Protein AF-A0A661N281-F1 (afdb_monomer_lite)

pLDDT: mean 92.42, std 6.95, range [51.5, 98.25]

Foldseek 3Di:
DDWFAFLVRDIDDPLNQQAFWKEKEKEFADPCSLVVLLVVCVVCVVVDDPRYAYAYEYQQC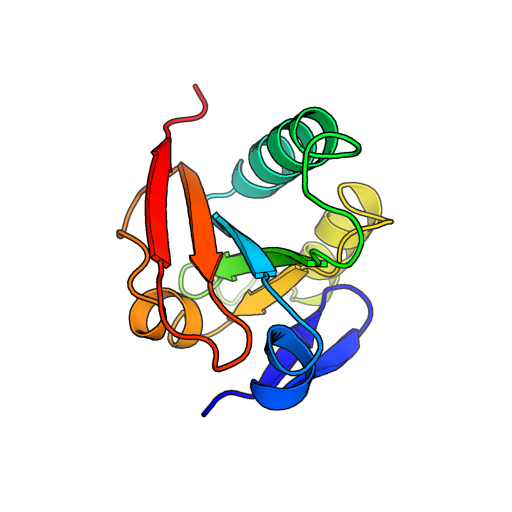PPPPPDDPNVVSVVSCVSCVPHTHTYNNNCPVVVVLPHDPPARIKIWMATSNRHTPDIDGDHDD

Radius of gyration: 13.28 Å; chains: 1; bounding box: 36×26×34 Å

Secondary structure (DSSP, 8-state):
--EEE-TTS-EEEHHHHHTTS-EEEEEE-STTHHHHHHHHHHHHTTTSPTT-EEEEEEE-TTS-TTS-HHHHHHHHHHH-TTS-EEEETTSHHHHHTTPPTT-SEEEEEE-TT--EEEEEEE---

Structure (mmCIF, N/CA/C/O backbone):
data_AF-A0A661N281-F1
#
_entry.id   AF-A0A661N281-F1
#
loop_
_atom_site.group_PDB
_atom_site.id
_atom_site.type_symbol
_atom_site.label_atom_id
_atom_site.label_alt_id
_atom_site.label_comp_id
_atom_site.label_asym_id
_atom_site.label_entity_id
_atom_site.label_seq_id
_atom_site.pdbx_PDB_ins_code
_atom_site.Cartn_x
_atom_site.Cartn_y
_atom_site.Cartn_z
_atom_site.occupancy
_atom_site.B_iso_or_equiv
_atom_site.auth_seq_id
_atom_site.auth_comp_id
_atom_site.auth_asym_id
_atom_site.auth_atom_id
_atom_site.pdbx_PDB_model_num
ATOM 1 N N . MET A 1 1 ? 6.827 -10.210 11.125 1.00 84.00 1 MET A N 1
ATOM 2 C CA . MET A 1 1 ? 7.194 -8.857 11.612 1.00 84.00 1 MET A CA 1
ATOM 3 C C . MET A 1 1 ? 7.915 -8.143 10.478 1.00 84.00 1 MET A C 1
ATOM 5 O O . MET A 1 1 ? 8.751 -8.785 9.858 1.00 84.00 1 MET A O 1
ATOM 9 N N . PHE A 1 2 ? 7.576 -6.888 10.163 1.00 94.25 2 PHE A N 1
ATOM 10 C CA . PHE A 1 2 ? 8.214 -6.141 9.069 1.00 94.25 2 PHE A CA 1
ATOM 11 C C . PHE A 1 2 ? 8.557 -4.706 9.475 1.00 94.25 2 PHE A C 1
ATOM 13 O O . PHE A 1 2 ? 7.933 -4.157 10.388 1.00 94.25 2 PHE A O 1
ATOM 20 N N . THR A 1 3 ? 9.509 -4.135 8.735 1.00 97.12 3 THR A N 1
ATOM 21 C CA . THR A 1 3 ? 9.906 -2.726 8.759 1.00 97.12 3 THR A CA 1
ATOM 22 C C . THR A 1 3 ? 10.101 -2.281 7.312 1.00 97.12 3 THR A C 1
ATOM 24 O O . THR A 1 3 ? 10.872 -2.921 6.594 1.00 97.12 3 THR A O 1
ATOM 27 N N . LEU A 1 4 ? 9.394 -1.239 6.881 1.00 97.94 4 LEU A N 1
ATOM 28 C CA . LEU A 1 4 ? 9.488 -0.667 5.536 1.00 97.94 4 LEU A CA 1
ATOM 29 C C . LEU A 1 4 ? 9.583 0.850 5.623 1.00 97.94 4 LEU A C 1
ATOM 31 O O . LEU A 1 4 ? 8.954 1.449 6.488 1.00 97.94 4 LEU A O 1
ATOM 35 N N . ASP A 1 5 ? 10.308 1.452 4.691 1.00 98.25 5 ASP A N 1
ATOM 36 C CA . ASP A 1 5 ? 10.299 2.901 4.527 1.00 98.25 5 ASP A CA 1
ATOM 37 C C . ASP A 1 5 ? 9.192 3.304 3.548 1.00 98.25 5 ASP A C 1
ATOM 39 O O . ASP A 1 5 ? 8.896 2.570 2.595 1.00 98.25 5 ASP A O 1
ATOM 43 N N . ASP A 1 6 ? 8.576 4.457 3.783 1.00 98.25 6 ASP A N 1
ATOM 44 C CA . ASP A 1 6 ? 7.661 5.080 2.834 1.00 98.25 6 ASP A CA 1
ATOM 45 C C . ASP A 1 6 ? 8.399 5.959 1.808 1.00 98.25 6 ASP A C 1
ATOM 47 O O . ASP A 1 6 ? 9.628 6.085 1.804 1.00 98.25 6 ASP A O 1
ATOM 51 N N . GLN A 1 7 ? 7.641 6.568 0.900 1.00 97.56 7 GLN A N 1
ATOM 52 C CA . GLN A 1 7 ? 8.180 7.431 -0.146 1.00 97.56 7 GLN A CA 1
ATOM 53 C C . GLN A 1 7 ? 8.765 8.759 0.367 1.00 97.56 7 GLN A C 1
ATOM 55 O O . GLN A 1 7 ? 9.491 9.425 -0.371 1.00 97.56 7 GLN A O 1
ATOM 60 N N . PHE A 1 8 ? 8.469 9.138 1.611 1.00 97.81 8 PHE A N 1
ATOM 61 C CA . PHE A 1 8 ? 8.993 10.336 2.268 1.00 97.81 8 PHE A CA 1
ATOM 62 C C . PHE A 1 8 ? 10.247 10.041 3.103 1.00 97.81 8 PHE A C 1
ATOM 64 O O . PHE A 1 8 ? 10.886 10.966 3.600 1.00 97.81 8 PHE A O 1
ATOM 71 N N . GLY A 1 9 ? 10.628 8.766 3.225 1.00 97.00 9 GLY A N 1
ATOM 72 C CA . GLY A 1 9 ? 11.766 8.320 4.024 1.00 97.00 9 GLY A CA 1
ATOM 73 C C . GLY A 1 9 ? 11.426 8.051 5.490 1.00 97.00 9 GLY A C 1
ATOM 74 O O . GLY A 1 9 ? 12.343 7.893 6.295 1.00 97.00 9 GLY A O 1
ATOM 75 N N . HIS A 1 10 ? 10.142 7.983 5.857 1.00 97.81 10 HIS A N 1
ATOM 76 C CA . HIS A 1 10 ? 9.753 7.560 7.198 1.00 97.81 10 HIS A CA 1
ATOM 77 C C . HIS A 1 10 ? 9.741 6.038 7.292 1.00 97.81 10 HIS A C 1
ATOM 79 O O . HIS A 1 10 ? 9.198 5.348 6.431 1.00 97.81 10 HIS A O 1
ATOM 85 N N . THR A 1 11 ? 10.295 5.515 8.379 1.00 97.88 11 THR A N 1
ATOM 86 C CA . THR A 1 11 ? 10.289 4.082 8.667 1.00 97.88 11 THR A CA 1
ATOM 87 C C . THR A 1 11 ? 9.018 3.684 9.415 1.00 97.88 11 THR A C 1
ATOM 89 O O . THR A 1 11 ? 8.723 4.224 10.478 1.00 97.88 11 THR A O 1
ATOM 92 N N . HIS A 1 12 ? 8.318 2.671 8.904 1.00 97.00 12 HIS A N 1
ATOM 93 C CA . HIS A 1 12 ? 7.106 2.093 9.483 1.00 97.00 12 HIS A CA 1
ATOM 94 C C . HIS A 1 12 ? 7.347 0.644 9.894 1.00 97.00 12 HIS A C 1
ATOM 96 O O . HIS A 1 12 ? 7.739 -0.200 9.079 1.00 97.00 12 HIS A O 1
ATOM 102 N N . ARG A 1 13 ? 7.076 0.317 11.157 1.00 96.44 13 ARG A N 1
ATOM 103 C CA . ARG A 1 13 ? 7.041 -1.066 11.645 1.00 96.44 13 ARG A CA 1
ATOM 104 C C . ARG A 1 13 ? 5.619 -1.603 11.576 1.00 96.44 13 ARG A C 1
ATOM 106 O O . ARG A 1 13 ? 4.649 -0.854 11.590 1.00 96.44 13 ARG A O 1
ATOM 113 N N . ARG A 1 14 ? 5.474 -2.932 11.592 1.00 93.88 14 ARG A N 1
ATOM 114 C CA . ARG A 1 14 ? 4.151 -3.588 11.645 1.00 93.88 14 ARG A CA 1
ATOM 115 C C . ARG A 1 14 ? 3.245 -3.010 12.745 1.00 93.88 14 ARG A C 1
ATOM 117 O O . ARG A 1 14 ? 2.068 -2.787 12.488 1.00 93.88 14 ARG A O 1
ATOM 124 N N . GLY A 1 15 ? 3.788 -2.803 13.947 1.00 92.31 15 GLY A N 1
ATOM 125 C CA . GLY A 1 15 ? 3.036 -2.240 15.074 1.00 92.31 15 GLY A CA 1
ATOM 126 C C . GLY A 1 15 ? 2.542 -0.823 14.792 1.00 92.31 15 GLY A C 1
ATOM 127 O O . GLY A 1 15 ? 1.385 -0.532 15.058 1.00 92.31 15 GLY A O 1
ATOM 128 N N . ASP A 1 16 ? 3.374 0.004 14.158 1.00 91.12 16 ASP A N 1
ATOM 129 C CA . ASP A 1 16 ? 3.026 1.382 13.803 1.00 91.12 16 ASP A CA 1
ATOM 130 C C . ASP A 1 16 ? 1.908 1.416 12.757 1.00 91.12 16 ASP A C 1
ATOM 132 O O . ASP A 1 16 ? 1.049 2.285 12.812 1.00 91.12 16 ASP A O 1
ATOM 136 N N . VAL A 1 17 ? 1.885 0.454 11.824 1.00 93.50 17 VAL A N 1
ATOM 137 C CA . VAL A 1 17 ? 0.861 0.376 10.773 1.00 93.50 17 VAL A CA 1
ATOM 138 C C . VAL A 1 17 ? -0.505 -0.003 11.345 1.00 93.50 17 VAL A C 1
ATOM 140 O O . VAL A 1 17 ? -1.470 0.701 11.054 1.00 93.50 17 VAL A O 1
ATOM 143 N N . PHE A 1 18 ? -0.589 -1.078 12.141 1.00 92.62 18 PHE A N 1
ATOM 144 C CA . PHE A 1 18 ? -1.864 -1.670 12.584 1.00 92.62 18 PHE A CA 1
ATOM 145 C C . PHE A 1 18 ? -2.325 -1.248 13.992 1.00 92.62 18 PHE A C 1
ATOM 147 O O . PHE A 1 18 ? -3.501 -1.382 14.299 1.00 92.62 18 PHE A O 1
ATOM 154 N N . GLY A 1 19 ? -1.442 -0.732 14.851 1.00 81.19 19 GLY A N 1
ATOM 155 C CA . GLY A 1 19 ? -1.672 -0.674 16.303 1.00 81.19 19 GLY A CA 1
ATOM 156 C C . GLY A 1 19 ? -2.816 0.217 16.800 1.00 81.19 19 GLY A C 1
ATOM 157 O O . GLY A 1 19 ? -3.319 -0.023 17.894 1.00 81.19 19 GLY A O 1
ATOM 158 N N . ASP A 1 20 ? -3.256 1.201 16.013 1.00 81.50 20 ASP A N 1
ATOM 159 C CA . ASP A 1 20 ? -4.215 2.223 16.466 1.00 81.50 20 ASP A CA 1
ATOM 160 C C . ASP A 1 20 ? -5.662 1.970 16.003 1.00 81.50 20 ASP A C 1
ATOM 162 O O . ASP A 1 20 ? -6.576 2.697 16.397 1.00 81.50 20 ASP A O 1
ATOM 166 N N . GLY A 1 21 ? -5.897 0.969 15.148 1.00 90.19 21 GLY A N 1
ATOM 167 C CA . GLY A 1 21 ? -7.218 0.708 14.576 1.00 90.19 21 GLY A CA 1
ATOM 168 C C . GLY A 1 21 ? -7.180 -0.060 13.252 1.00 90.19 21 GLY A C 1
ATOM 169 O O . GLY A 1 21 ? -6.118 -0.507 12.817 1.00 90.19 21 GLY A O 1
ATOM 170 N N . PRO A 1 22 ? -8.339 -0.236 12.592 1.00 94.38 22 PRO A N 1
ATOM 171 C CA . PRO A 1 22 ? -8.406 -0.885 11.291 1.00 94.38 22 PRO A CA 1
ATOM 172 C C . PRO A 1 22 ? -7.586 -0.144 10.232 1.00 94.38 22 PRO A C 1
ATOM 174 O O . PRO A 1 22 ? -7.532 1.089 10.199 1.00 94.38 22 PRO A O 1
ATOM 177 N N . VAL A 1 23 ? -6.993 -0.908 9.319 1.00 96.94 23 VAL A N 1
ATOM 178 C CA . VAL A 1 23 ? -6.166 -0.385 8.230 1.00 96.94 23 VAL A CA 1
ATOM 179 C C . VAL A 1 23 ? -6.697 -0.883 6.899 1.00 96.94 23 VAL A C 1
ATOM 181 O O . VAL A 1 23 ? -6.892 -2.082 6.695 1.00 96.94 23 VAL A O 1
ATOM 184 N N . VAL A 1 24 ? -6.869 0.043 5.964 1.00 97.19 24 VAL A N 1
ATOM 185 C CA . VAL A 1 24 ? -7.041 -0.262 4.549 1.00 97.19 24 VAL A CA 1
ATOM 186 C C . VAL A 1 24 ? -5.690 -0.118 3.861 1.00 97.19 24 VAL A C 1
ATOM 188 O O . VAL A 1 24 ? -5.084 0.952 3.879 1.00 97.19 24 VAL A O 1
ATOM 191 N N . ILE A 1 25 ? -5.218 -1.199 3.247 1.00 97.69 25 ILE A N 1
ATOM 192 C CA . ILE A 1 25 ? -3.981 -1.213 2.470 1.00 97.69 25 ILE A CA 1
ATOM 193 C C . ILE A 1 25 ? -4.325 -1.254 0.982 1.00 97.69 25 ILE A C 1
ATOM 195 O O . ILE A 1 25 ? -4.957 -2.200 0.508 1.00 97.69 25 ILE A O 1
ATOM 199 N N . LEU A 1 26 ? -3.869 -0.241 0.248 1.00 96.94 26 LEU A N 1
ATOM 200 C CA . LEU A 1 26 ? -3.936 -0.155 -1.208 1.00 96.94 26 LEU A CA 1
ATOM 201 C C . LEU A 1 26 ? -2.633 -0.723 -1.775 1.00 96.94 26 LEU A C 1
ATOM 203 O O . LEU A 1 26 ? -1.598 -0.063 -1.739 1.00 96.94 26 LEU A O 1
ATOM 207 N N . ALA A 1 27 ? -2.657 -1.967 -2.242 1.00 96.75 27 ALA A N 1
ATOM 208 C CA . ALA A 1 27 ? -1.460 -2.713 -2.606 1.00 96.75 27 ALA A CA 1
ATOM 209 C C . ALA A 1 27 ? -1.350 -2.917 -4.120 1.00 96.75 27 ALA A C 1
ATOM 211 O O . ALA A 1 27 ? -2.275 -3.428 -4.745 1.00 96.75 27 ALA A O 1
ATOM 212 N N . GLY A 1 28 ? -0.204 -2.605 -4.722 1.00 93.00 28 GLY A N 1
ATOM 213 C CA . GLY A 1 28 ? 0.019 -2.851 -6.148 1.00 93.00 28 GLY A CA 1
ATOM 214 C C . GLY A 1 28 ? 1.459 -3.225 -6.481 1.00 93.00 28 GLY A C 1
ATOM 215 O O . GLY A 1 28 ? 2.391 -2.880 -5.761 1.00 93.00 28 GLY A O 1
ATOM 216 N N . ALA A 1 29 ? 1.626 -3.959 -7.581 1.00 85.06 29 ALA A N 1
ATOM 217 C CA . ALA A 1 29 ? 2.920 -4.474 -8.047 1.00 85.06 29 ALA A CA 1
ATOM 218 C C . ALA A 1 29 ? 3.286 -3.992 -9.465 1.00 85.06 29 ALA A C 1
ATOM 220 O O . ALA A 1 29 ? 4.285 -4.421 -10.044 1.00 85.06 29 ALA A O 1
ATOM 221 N N . GLN A 1 30 ? 2.441 -3.149 -10.064 1.00 83.00 30 GLN A N 1
ATOM 222 C CA . GLN A 1 30 ? 2.570 -2.683 -11.443 1.00 83.00 30 GLN A CA 1
ATOM 223 C C . GLN A 1 30 ? 2.884 -1.187 -11.501 1.00 83.00 30 GLN A C 1
ATOM 225 O O . GLN A 1 30 ? 2.584 -0.437 -10.580 1.00 83.00 30 GLN A O 1
ATOM 230 N N . ARG A 1 31 ? 3.417 -0.722 -12.637 1.00 82.50 31 ARG A N 1
ATOM 231 C CA . ARG A 1 31 ? 3.746 0.697 -12.851 1.00 82.50 31 ARG A CA 1
ATOM 232 C C . ARG A 1 31 ? 2.535 1.634 -12.737 1.00 82.50 31 ARG A C 1
ATOM 234 O O . ARG A 1 31 ? 2.711 2.758 -12.296 1.00 82.50 31 ARG A O 1
ATOM 241 N N . LYS A 1 32 ? 1.337 1.168 -13.113 1.00 83.69 32 LYS A N 1
ATOM 242 C CA . LYS A 1 32 ? 0.067 1.911 -12.983 1.00 83.69 32 LYS A CA 1
ATOM 243 C C . LYS A 1 32 ? -0.541 1.853 -11.571 1.00 83.69 32 LYS A C 1
ATOM 245 O O . LYS A 1 32 ? -1.580 2.457 -11.329 1.00 83.69 32 LYS A O 1
ATOM 250 N N . ALA A 1 33 ? 0.063 1.109 -10.640 1.00 86.38 33 ALA A N 1
ATOM 251 C CA . ALA A 1 33 ? -0.472 0.975 -9.288 1.00 86.38 33 ALA A CA 1
ATOM 252 C C . ALA A 1 33 ? -0.676 2.321 -8.570 1.00 86.38 33 ALA A C 1
ATOM 254 O O . ALA A 1 33 ? -1.706 2.449 -7.917 1.00 86.38 33 ALA A O 1
ATOM 255 N N . PRO A 1 34 ? 0.208 3.332 -8.694 1.00 89.62 34 PRO A N 1
ATOM 256 C CA . PRO A 1 34 ? -0.007 4.621 -8.039 1.00 89.62 34 PRO A CA 1
ATOM 257 C C . PRO A 1 34 ? -1.278 5.347 -8.495 1.00 89.62 34 PRO A C 1
ATOM 259 O O . PRO A 1 34 ? -1.998 5.880 -7.655 1.00 89.62 34 PRO A O 1
ATOM 262 N N . ASP A 1 35 ? -1.603 5.304 -9.791 1.00 92.00 35 ASP A N 1
ATOM 263 C CA . ASP A 1 35 ? -2.832 5.908 -10.330 1.00 92.00 35 ASP A CA 1
ATOM 264 C C . ASP A 1 35 ? -4.067 5.212 -9.733 1.00 92.00 35 ASP A C 1
ATOM 266 O O . ASP A 1 35 ? -5.004 5.852 -9.252 1.00 92.00 35 ASP A O 1
ATOM 270 N N . ALA A 1 36 ? -4.025 3.877 -9.660 1.00 92.06 36 ALA A N 1
ATOM 271 C CA . ALA A 1 36 ? -5.078 3.087 -9.033 1.00 92.06 36 ALA A CA 1
ATOM 272 C C . ALA A 1 36 ? -5.186 3.340 -7.520 1.00 92.06 36 ALA A C 1
ATOM 274 O O . ALA A 1 36 ? -6.294 3.435 -6.992 1.00 92.06 36 ALA A O 1
ATOM 275 N N . MET A 1 37 ? -4.058 3.475 -6.814 1.00 94.81 37 MET A N 1
ATOM 276 C CA . MET A 1 37 ? -4.036 3.844 -5.397 1.00 94.81 37 MET A CA 1
ATOM 277 C C . MET A 1 37 ? -4.688 5.211 -5.190 1.00 94.81 37 MET A C 1
ATOM 279 O O . MET A 1 37 ? -5.508 5.344 -4.290 1.00 94.81 37 MET A O 1
ATOM 283 N N . GLN A 1 38 ? -4.385 6.202 -6.033 1.00 93.75 38 GLN A N 1
ATOM 284 C CA . GLN A 1 38 ? -4.973 7.538 -5.940 1.00 93.75 38 GLN A CA 1
ATOM 285 C C . GLN A 1 38 ? -6.494 7.501 -6.150 1.00 93.75 38 GLN A C 1
ATOM 287 O O . GLN A 1 38 ? -7.237 8.113 -5.381 1.00 93.75 38 GLN A O 1
ATOM 292 N N . ALA A 1 39 ? -6.968 6.744 -7.143 1.00 92.31 39 ALA A N 1
ATOM 293 C CA . ALA A 1 39 ? -8.397 6.579 -7.396 1.00 92.31 39 ALA A CA 1
ATOM 294 C C . ALA A 1 39 ? -9.124 5.932 -6.202 1.00 92.31 39 ALA A C 1
ATOM 296 O O . ALA A 1 39 ? -10.176 6.414 -5.775 1.00 92.31 39 ALA A O 1
ATOM 297 N N . TRP A 1 40 ? -8.550 4.871 -5.627 1.00 92.94 40 TRP A N 1
ATOM 298 C CA . TRP A 1 40 ? -9.115 4.202 -4.454 1.00 92.94 40 TRP A CA 1
ATOM 299 C C . TRP A 1 40 ? -9.070 5.068 -3.201 1.00 92.94 40 TRP A C 1
ATOM 301 O O . TRP A 1 40 ? -10.051 5.117 -2.466 1.00 92.94 40 TRP A O 1
ATOM 311 N N . GLU A 1 41 ? -7.966 5.770 -2.967 1.00 93.31 41 GLU A N 1
ATOM 312 C CA . GLU A 1 41 ? -7.831 6.738 -1.882 1.00 93.31 41 GLU A CA 1
ATOM 313 C C . GLU A 1 41 ? -8.958 7.766 -1.951 1.00 93.31 41 GLU A C 1
ATOM 315 O O . GLU A 1 41 ? -9.720 7.902 -0.999 1.00 93.31 41 GLU A O 1
ATOM 320 N N . HIS A 1 42 ? -9.127 8.412 -3.106 1.00 92.62 42 HIS A N 1
ATOM 321 C CA . HIS A 1 42 ? -10.161 9.417 -3.306 1.00 92.62 42 HIS A CA 1
ATOM 322 C C . HIS A 1 42 ? -11.572 8.849 -3.094 1.00 92.62 42 HIS A C 1
ATOM 324 O O . HIS A 1 42 ? -12.409 9.488 -2.461 1.00 92.62 42 HIS A O 1
ATOM 330 N N . ALA A 1 43 ? -11.834 7.632 -3.581 1.00 91.75 43 ALA A N 1
ATOM 331 C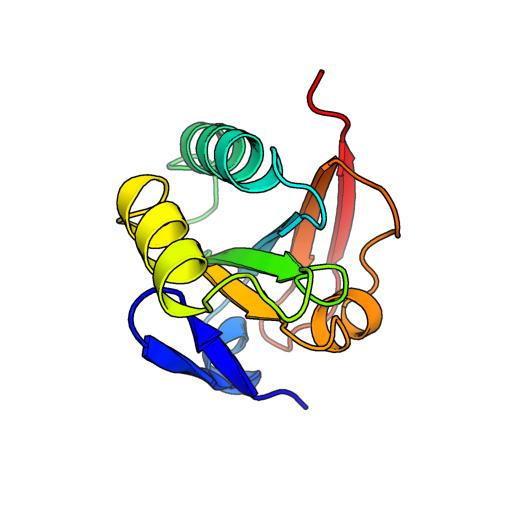 CA . ALA A 1 43 ? -13.130 6.975 -3.430 1.00 91.75 43 ALA A CA 1
ATOM 332 C C . ALA A 1 43 ? -13.435 6.549 -1.983 1.00 91.75 43 ALA A C 1
ATOM 334 O O . ALA A 1 43 ? -14.602 6.512 -1.588 1.00 91.75 43 ALA A O 1
ATOM 335 N N . LEU A 1 44 ? -12.410 6.198 -1.202 1.00 91.88 44 LEU A N 1
ATOM 336 C CA . LEU A 1 44 ? -12.539 5.742 0.184 1.00 91.88 44 LEU A CA 1
ATOM 337 C C . LEU A 1 44 ? -12.497 6.892 1.191 1.00 91.88 44 LEU A C 1
ATOM 339 O O . LEU A 1 44 ? -13.047 6.768 2.291 1.00 91.88 44 LEU A O 1
ATOM 343 N N . ARG A 1 45 ? -11.870 8.013 0.826 1.00 87.94 45 ARG A N 1
ATOM 344 C CA . ARG A 1 45 ? -11.780 9.212 1.654 1.00 87.94 45 ARG A CA 1
ATOM 345 C C . ARG A 1 45 ? -13.183 9.675 2.053 1.00 87.94 45 ARG A C 1
ATOM 347 O O . ARG A 1 45 ? -14.045 9.919 1.216 1.00 87.94 45 ARG A O 1
ATOM 354 N N . GLY A 1 46 ? -13.424 9.761 3.360 1.00 87.94 46 GLY A N 1
ATOM 355 C CA . GLY A 1 46 ? -14.725 10.140 3.925 1.00 87.94 46 GLY A CA 1
ATOM 356 C C . GLY A 1 46 ? -15.794 9.038 3.921 1.00 87.94 46 GLY A C 1
ATOM 357 O O . GLY A 1 46 ? -16.880 9.268 4.444 1.00 87.94 46 GLY A O 1
ATOM 358 N N . ARG A 1 47 ? -15.506 7.849 3.372 1.00 92.50 47 ARG A N 1
ATOM 359 C CA . ARG A 1 47 ? -16.396 6.672 3.430 1.00 92.50 47 ARG A CA 1
ATOM 360 C C . ARG A 1 47 ? -15.941 5.624 4.435 1.00 92.50 47 ARG A C 1
ATOM 362 O O . ARG A 1 47 ? -16.763 4.853 4.923 1.00 92.50 47 ARG A O 1
ATOM 369 N N . VAL A 1 48 ? -14.643 5.570 4.723 1.00 92.12 48 VAL A N 1
ATOM 370 C CA . VAL A 1 48 ? -14.116 4.700 5.778 1.00 92.12 48 VAL A CA 1
ATOM 371 C C . VAL A 1 48 ? -14.468 5.262 7.162 1.00 92.12 48 VAL A C 1
ATOM 373 O O . VAL A 1 48 ? -14.497 6.486 7.325 1.00 92.12 48 VAL A O 1
ATOM 376 N N . PRO A 1 49 ? -14.726 4.405 8.169 1.00 91.00 49 PRO A N 1
ATOM 377 C CA . PRO A 1 49 ? -14.991 4.854 9.532 1.00 91.00 49 PRO A CA 1
ATOM 378 C C . PRO A 1 49 ? -13.878 5.757 10.068 1.00 91.00 49 PRO A C 1
ATOM 380 O O . PRO A 1 49 ? -12.697 5.532 9.784 1.00 91.00 49 PRO A O 1
ATOM 383 N N . GLN A 1 50 ? -14.242 6.743 10.890 1.00 88.94 50 GLN A N 1
ATOM 384 C CA . GLN A 1 50 ? -13.270 7.600 11.565 1.00 88.94 50 GLN A CA 1
ATOM 385 C C . GLN A 1 50 ? -12.261 6.750 12.356 1.00 88.94 50 GLN A C 1
ATOM 387 O O . GLN A 1 50 ? -12.638 5.795 13.029 1.00 88.94 50 GLN A O 1
ATOM 392 N N . GLY A 1 51 ? -10.974 7.087 12.245 1.00 88.00 51 GLY A N 1
ATOM 393 C CA . GLY A 1 51 ? -9.881 6.312 12.844 1.00 88.00 51 GLY A CA 1
ATOM 394 C C . GLY A 1 51 ? -9.350 5.173 11.966 1.00 88.00 51 GLY A C 1
ATOM 395 O O . GLY A 1 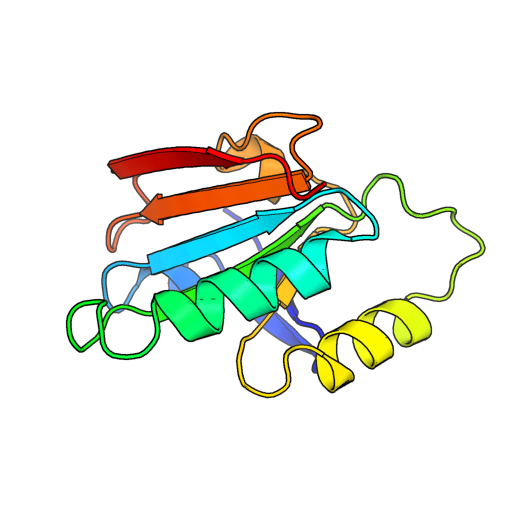51 ? -8.295 4.629 12.275 1.00 88.00 51 GLY A O 1
ATOM 396 N N . THR A 1 52 ? -10.005 4.849 10.845 1.00 92.62 52 THR A N 1
ATOM 397 C CA . THR A 1 52 ? -9.450 3.902 9.864 1.00 92.62 52 THR A CA 1
ATOM 398 C C . THR A 1 52 ? -8.292 4.551 9.115 1.00 92.62 52 THR A C 1
ATOM 400 O O . THR A 1 52 ? -8.460 5.604 8.493 1.00 92.62 52 THR A O 1
ATOM 403 N N . ARG A 1 53 ? -7.119 3.915 9.130 1.00 93.50 53 ARG A N 1
ATOM 404 C CA . ARG A 1 53 ? -5.949 4.395 8.385 1.00 93.50 53 ARG A CA 1
ATOM 405 C C . ARG A 1 53 ? -5.965 3.852 6.957 1.00 93.50 53 ARG A C 1
ATOM 407 O O . ARG 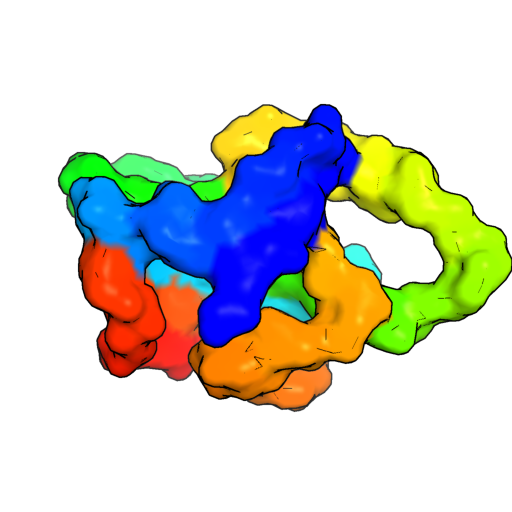A 1 53 ? -6.274 2.683 6.745 1.00 93.50 53 ARG A O 1
ATOM 414 N N . ILE A 1 54 ? -5.582 4.678 5.985 1.00 95.69 54 ILE A N 1
ATOM 415 C CA . ILE A 1 54 ? -5.322 4.249 4.604 1.00 95.69 54 ILE A CA 1
ATOM 416 C C . ILE A 1 54 ? -3.813 4.317 4.359 1.00 95.69 54 ILE A C 1
ATOM 418 O O . ILE A 1 54 ? -3.190 5.343 4.628 1.00 95.69 54 ILE A O 1
ATOM 422 N N . VAL A 1 55 ? -3.229 3.225 3.870 1.00 97.00 55 VAL A N 1
ATOM 423 C CA . VAL A 1 55 ? -1.791 3.097 3.588 1.00 97.00 55 VAL A CA 1
ATOM 424 C C . VAL A 1 55 ? -1.602 2.466 2.209 1.00 97.00 55 VAL A C 1
ATOM 426 O O . VAL A 1 55 ? -2.308 1.528 1.848 1.00 97.00 55 VAL A O 1
ATOM 429 N N . GLY A 1 56 ? -0.651 2.959 1.422 1.00 97.50 56 GLY A N 1
ATOM 430 C CA . GLY A 1 56 ? -0.229 2.314 0.181 1.00 97.50 56 GLY A CA 1
ATOM 431 C C . GLY A 1 56 ? 0.836 1.244 0.431 1.00 97.50 56 GLY A C 1
ATOM 432 O O . GLY A 1 56 ? 1.653 1.371 1.339 1.00 97.50 56 GLY A O 1
ATOM 433 N N . LEU A 1 57 ? 0.876 0.205 -0.398 1.00 97.81 57 LEU A N 1
ATOM 434 C CA . LEU A 1 57 ? 1.937 -0.803 -0.401 1.00 97.81 57 LEU A CA 1
ATOM 435 C C . LEU A 1 57 ? 2.368 -1.093 -1.838 1.00 97.81 57 LEU A C 1
ATOM 437 O O . LEU A 1 57 ? 1.616 -1.674 -2.619 1.00 97.81 57 LEU A O 1
ATOM 441 N N . SER A 1 58 ? 3.596 -0.721 -2.178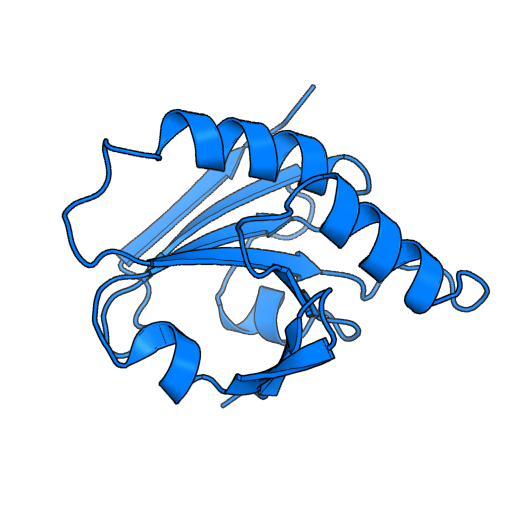 1.00 96.25 58 SER A N 1
ATOM 442 C CA . SER A 1 58 ? 4.159 -0.980 -3.503 1.00 96.25 58 SER A CA 1
ATOM 443 C C . SER A 1 58 ? 5.104 -2.176 -3.450 1.00 96.25 58 SER A C 1
ATOM 445 O O . SER A 1 58 ? 6.155 -2.096 -2.814 1.00 96.25 58 SER A O 1
ATOM 447 N N . ASP A 1 59 ? 4.762 -3.269 -4.139 1.00 95.69 59 ASP A N 1
ATOM 448 C CA . ASP A 1 59 ? 5.701 -4.368 -4.404 1.00 95.69 59 ASP A CA 1
ATOM 449 C C . ASP A 1 59 ? 6.665 -3.946 -5.513 1.00 95.69 59 ASP A C 1
ATOM 451 O O . ASP A 1 59 ? 6.316 -3.879 -6.693 1.00 95.69 59 ASP A O 1
ATOM 455 N N . LEU A 1 60 ? 7.902 -3.663 -5.114 1.00 94.56 60 LEU A N 1
ATOM 456 C CA . LEU A 1 60 ? 8.947 -3.150 -5.990 1.00 94.56 60 LEU A CA 1
ATOM 457 C C . LEU A 1 60 ? 10.008 -4.214 -6.303 1.00 94.56 60 LEU A C 1
ATOM 459 O O . LEU A 1 60 ? 11.045 -3.882 -6.875 1.00 94.56 60 LEU A O 1
ATOM 463 N N . LYS A 1 61 ? 9.765 -5.501 -5.999 1.00 93.75 61 LYS A N 1
ATOM 464 C CA . LYS A 1 61 ? 10.756 -6.575 -6.225 1.00 93.75 61 LYS A CA 1
ATOM 465 C C . LYS A 1 61 ? 11.157 -6.754 -7.690 1.00 93.75 61 LYS A C 1
ATOM 467 O O . LYS A 1 61 ? 12.212 -7.308 -7.979 1.00 93.75 61 LYS A O 1
ATOM 472 N N . ARG A 1 62 ? 10.281 -6.345 -8.615 1.00 91.19 62 ARG A N 1
ATOM 473 C CA . ARG A 1 62 ? 10.492 -6.429 -10.070 1.00 91.19 62 ARG A CA 1
ATOM 474 C C . ARG A 1 62 ? 11.062 -5.144 -10.663 1.00 91.19 62 ARG A C 1
ATOM 476 O O . ARG A 1 62 ? 11.232 -5.071 -11.878 1.00 91.19 62 ARG A O 1
ATOM 483 N N . LEU A 1 63 ? 11.331 -4.133 -9.837 1.00 91.38 63 LEU A N 1
ATOM 484 C CA . LEU A 1 63 ? 11.956 -2.909 -10.304 1.00 91.38 63 LEU A CA 1
ATOM 485 C C . LEU A 1 63 ? 13.363 -3.238 -10.833 1.00 91.38 63 LEU A C 1
ATOM 487 O O . LEU A 1 63 ? 14.152 -3.845 -10.103 1.00 91.38 63 LEU A O 1
ATOM 491 N N . PRO A 1 64 ? 13.704 -2.860 -12.078 1.00 92.00 64 PRO A N 1
ATOM 492 C CA . PRO A 1 64 ? 15.043 -3.095 -12.596 1.00 92.00 64 PRO A CA 1
ATOM 493 C C . PRO A 1 64 ? 16.100 -2.408 -11.727 1.00 92.00 64 PRO A C 1
ATOM 495 O O . PRO A 1 64 ? 15.923 -1.261 -11.322 1.00 92.00 64 PRO A O 1
ATOM 498 N N . PHE A 1 65 ? 17.224 -3.086 -11.481 1.00 91.44 65 PHE A N 1
ATOM 499 C CA . PHE A 1 65 ? 18.268 -2.612 -10.560 1.00 91.44 65 PHE A CA 1
ATOM 500 C C . PHE A 1 65 ? 18.888 -1.259 -10.955 1.00 91.44 65 PHE A C 1
ATOM 502 O O . PHE A 1 65 ? 19.455 -0.577 -10.107 1.00 91.44 65 PHE A O 1
ATOM 509 N N . PHE A 1 66 ? 18.787 -0.873 -12.232 1.00 91.75 66 PHE A N 1
ATOM 510 C CA . PHE A 1 66 ? 19.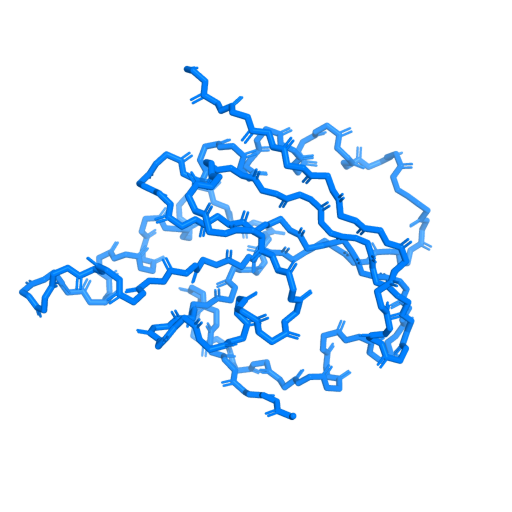281 0.403 -12.750 1.00 91.75 66 PHE A CA 1
ATOM 511 C C . PHE A 1 66 ? 18.326 1.579 -12.500 1.00 91.75 66 PHE A C 1
ATOM 513 O O . PHE A 1 66 ? 18.713 2.721 -12.733 1.00 91.75 66 PHE A O 1
ATOM 520 N N . VAL A 1 67 ? 17.086 1.337 -12.055 1.00 92.50 67 VAL A N 1
ATOM 521 C CA . VAL A 1 67 ? 16.143 2.415 -11.730 1.00 92.50 67 VAL A CA 1
ATOM 522 C C . VAL A 1 67 ? 16.474 2.966 -10.339 1.00 92.50 67 VAL A C 1
ATOM 524 O O . VAL A 1 67 ? 16.393 2.226 -9.355 1.00 92.50 67 VAL A O 1
ATOM 527 N N . PRO A 1 68 ? 16.819 4.261 -10.206 1.00 95.00 68 PRO A N 1
ATOM 528 C CA . PRO A 1 68 ? 17.146 4.835 -8.908 1.00 95.00 68 PRO A CA 1
ATOM 529 C C . PRO A 1 68 ? 15.937 4.821 -7.969 1.00 95.00 68 PRO A C 1
ATOM 531 O O . PRO A 1 68 ? 14.866 5.318 -8.320 1.00 95.00 68 PRO A O 1
ATOM 534 N N . LYS A 1 69 ? 16.118 4.340 -6.733 1.00 94.88 69 LYS A N 1
ATOM 535 C CA . LYS A 1 69 ? 15.051 4.335 -5.714 1.00 94.88 69 LYS A CA 1
ATOM 536 C C . LYS A 1 69 ? 14.446 5.720 -5.491 1.00 94.88 69 LYS A C 1
ATOM 538 O O . LYS A 1 69 ? 13.230 5.837 -5.422 1.00 94.88 69 LYS A O 1
ATOM 543 N N . GLY A 1 70 ? 15.288 6.757 -5.466 1.00 95.75 70 GLY A N 1
ATOM 544 C CA . GLY A 1 70 ? 14.860 8.148 -5.301 1.00 95.75 70 GLY A CA 1
ATOM 545 C C . GLY A 1 70 ? 13.926 8.647 -6.408 1.00 95.75 70 GLY A C 1
ATOM 546 O O . GLY A 1 70 ? 13.066 9.477 -6.149 1.00 95.75 70 GLY A O 1
ATOM 547 N N . MET A 1 71 ? 14.046 8.119 -7.634 1.00 95.00 71 MET A N 1
ATOM 548 C CA . MET A 1 71 ? 13.116 8.441 -8.723 1.00 95.00 71 MET A CA 1
ATOM 549 C C . MET A 1 71 ? 11.732 7.843 -8.453 1.00 95.00 71 MET A C 1
ATOM 551 O O . MET A 1 71 ? 10.724 8.513 -8.658 1.00 95.00 71 MET A O 1
ATOM 555 N N . VAL A 1 72 ? 11.687 6.600 -7.963 1.00 94.88 72 VAL A N 1
ATOM 556 C CA . VAL A 1 72 ? 10.433 5.918 -7.615 1.00 94.88 72 VAL A CA 1
ATOM 557 C C . VAL A 1 72 ? 9.757 6.599 -6.431 1.00 94.88 72 VAL A C 1
ATOM 559 O O . VAL A 1 72 ? 8.578 6.928 -6.517 1.00 94.88 72 VAL A O 1
ATOM 562 N N . THR A 1 73 ? 10.493 6.857 -5.347 1.00 96.56 73 THR A N 1
ATOM 563 C CA . THR A 1 73 ? 9.926 7.510 -4.160 1.00 96.56 73 THR A CA 1
ATOM 564 C C . THR A 1 73 ? 9.471 8.937 -4.463 1.00 96.56 73 THR A C 1
ATOM 566 O O . THR A 1 73 ? 8.389 9.323 -4.037 1.00 96.56 73 THR A O 1
ATOM 569 N N . LYS A 1 74 ? 10.212 9.696 -5.282 1.00 96.69 74 LYS A N 1
ATOM 570 C CA . LYS A 1 74 ? 9.777 11.024 -5.739 1.00 96.69 74 LYS A CA 1
ATOM 571 C C . LYS A 1 74 ? 8.459 10.963 -6.520 1.00 96.69 74 LYS A C 1
ATOM 573 O O . LYS A 1 74 ? 7.550 11.721 -6.207 1.00 96.69 74 LYS A O 1
ATOM 578 N N . GLY A 1 75 ? 8.331 10.044 -7.481 1.00 95.19 75 GLY A N 1
ATOM 579 C CA . GLY A 1 75 ? 7.087 9.882 -8.243 1.00 95.19 75 GLY A CA 1
ATOM 580 C C . GLY A 1 75 ? 5.897 9.504 -7.355 1.00 95.19 75 GLY A C 1
ATOM 581 O O . GLY A 1 75 ? 4.823 10.088 -7.474 1.00 95.19 75 GLY A O 1
ATOM 582 N N . LEU A 1 76 ? 6.104 8.593 -6.398 1.00 95.88 76 LEU A N 1
ATOM 583 C CA . LEU A 1 76 ? 5.082 8.243 -5.407 1.00 95.88 76 LEU A CA 1
ATOM 584 C C . LEU A 1 76 ? 4.696 9.440 -4.526 1.00 95.88 76 LEU A C 1
ATOM 586 O O . LEU A 1 76 ? 3.520 9.607 -4.218 1.00 95.88 76 LEU A O 1
ATOM 590 N N . ALA A 1 77 ? 5.658 10.275 -4.127 1.00 96.69 77 ALA A N 1
ATOM 591 C CA . ALA A 1 77 ? 5.403 11.454 -3.299 1.00 96.69 77 ALA A CA 1
ATOM 592 C C . ALA A 1 77 ? 4.595 12.521 -4.052 1.00 96.69 77 ALA A C 1
ATOM 594 O O . ALA A 1 77 ? 3.715 13.146 -3.467 1.00 96.69 77 ALA A O 1
ATOM 595 N N . GLU A 1 78 ? 4.858 12.698 -5.349 1.00 95.44 78 GLU A N 1
ATOM 596 C CA . GLU A 1 78 ? 4.110 13.616 -6.214 1.00 95.44 78 GLU A CA 1
ATOM 597 C C . GLU A 1 78 ? 2.666 13.139 -6.451 1.00 95.44 78 GLU A C 1
ATOM 599 O O . GLU A 1 78 ? 1.739 13.947 -6.421 1.00 95.44 78 GLU A O 1
ATOM 604 N N . GLN A 1 79 ? 2.453 11.834 -6.653 1.00 93.44 79 GLN A N 1
ATOM 605 C CA . GLN A 1 79 ? 1.127 11.272 -6.951 1.00 93.44 79 GLN A CA 1
ATOM 606 C C . GLN A 1 79 ? 0.256 11.055 -5.704 1.00 93.44 79 GLN A C 1
ATOM 608 O O . GLN A 1 79 ? -0.963 11.246 -5.748 1.00 93.44 79 GLN A O 1
ATOM 613 N N . LEU A 1 80 ? 0.870 10.654 -4.589 1.00 95.12 80 LEU A N 1
ATOM 614 C CA . LEU A 1 80 ? 0.208 10.303 -3.330 1.00 95.12 80 LEU A CA 1
ATOM 615 C C . LEU A 1 80 ? 0.783 11.141 -2.171 1.00 95.12 80 LEU A C 1
ATOM 617 O O . LEU A 1 80 ? 1.337 10.583 -1.221 1.00 95.12 80 LEU A O 1
ATOM 621 N N . PRO A 1 81 ? 0.642 12.482 -2.201 1.00 95.38 81 PRO A N 1
ATOM 622 C CA . PRO A 1 81 ? 1.268 13.368 -1.213 1.00 95.38 81 PRO A CA 1
ATOM 623 C C . PRO A 1 81 ? 0.682 13.222 0.200 1.00 95.38 81 PRO A C 1
ATOM 625 O O . PRO A 1 81 ? 1.320 13.602 1.174 1.00 95.38 81 PRO A O 1
ATOM 628 N N . ASN A 1 82 ? -0.527 12.662 0.317 1.00 92.00 82 ASN A N 1
ATOM 629 C CA . ASN A 1 82 ? -1.272 12.556 1.575 1.00 92.00 82 ASN A CA 1
ATOM 630 C C . ASN A 1 82 ? -1.463 11.109 2.052 1.00 92.00 82 ASN A C 1
ATOM 632 O O . ASN A 1 82 ? -2.253 10.872 2.966 1.00 92.00 82 ASN A O 1
ATOM 636 N N . VAL A 1 83 ? -0.796 10.139 1.419 1.00 95.06 83 VAL A N 1
ATOM 637 C CA . VAL A 1 83 ? -0.881 8.720 1.788 1.00 95.06 83 VAL A CA 1
ATOM 638 C C . VAL A 1 83 ? 0.522 8.146 1.886 1.00 95.06 83 VAL A C 1
ATOM 640 O O . VAL A 1 83 ? 1.231 8.155 0.881 1.00 95.06 83 VAL A O 1
ATOM 643 N N . PRO A 1 84 ? 0.943 7.603 3.039 1.00 96.94 84 PRO A N 1
ATOM 644 C CA . PRO A 1 84 ? 2.210 6.890 3.112 1.00 96.94 84 PRO A CA 1
ATOM 645 C C . PRO A 1 84 ? 2.133 5.630 2.244 1.00 96.94 84 PRO A C 1
ATOM 647 O O . PRO A 1 84 ? 1.220 4.818 2.393 1.00 96.94 84 PRO A O 1
ATOM 650 N N . VAL A 1 85 ? 3.087 5.465 1.331 1.00 98.00 85 VAL A N 1
ATOM 651 C CA . VAL A 1 85 ? 3.227 4.298 0.458 1.00 98.00 85 VAL A CA 1
ATOM 652 C C . VAL A 1 85 ? 4.463 3.526 0.884 1.00 98.00 85 VAL A C 1
ATOM 654 O O . VAL A 1 85 ? 5.591 3.912 0.580 1.00 98.00 85 VAL A O 1
ATOM 657 N N . LEU A 1 86 ? 4.247 2.406 1.566 1.00 98.12 86 LEU A N 1
ATOM 658 C CA . LEU A 1 86 ? 5.312 1.518 2.007 1.00 98.12 86 LEU A CA 1
ATOM 659 C C . LEU A 1 86 ? 6.005 0.897 0.789 1.00 98.12 86 LEU A C 1
ATOM 661 O O . LEU A 1 86 ? 5.372 0.239 -0.044 1.00 98.12 86 LEU A O 1
ATOM 665 N N . CYS A 1 87 ? 7.316 1.103 0.687 1.00 97.50 87 CYS A N 1
ATOM 666 C CA . CYS A 1 87 ? 8.125 0.650 -0.438 1.00 97.50 87 CYS A CA 1
ATOM 667 C C . CYS A 1 87 ? 8.704 -0.745 -0.157 1.00 97.50 87 CYS A C 1
ATOM 669 O O . CYS A 1 87 ? 9.785 -0.892 0.420 1.00 97.50 87 CYS A O 1
ATOM 671 N N . ASP A 1 88 ? 8.004 -1.794 -0.592 1.00 97.06 88 ASP A N 1
ATOM 672 C CA . ASP A 1 88 ? 8.442 -3.180 -0.422 1.00 97.06 88 ASP A CA 1
ATOM 673 C C . ASP A 1 88 ? 9.419 -3.598 -1.527 1.00 97.06 88 ASP A C 1
ATOM 675 O O . ASP A 1 88 ? 9.097 -4.332 -2.463 1.00 97.06 88 ASP A O 1
ATOM 679 N N . TRP A 1 89 ? 10.663 -3.134 -1.400 1.00 95.94 89 TRP A N 1
ATOM 680 C CA . TRP A 1 89 ? 11.753 -3.408 -2.346 1.00 95.94 89 TRP A CA 1
ATOM 681 C C . TRP A 1 89 ? 12.045 -4.897 -2.562 1.00 95.94 89 TRP A C 1
ATOM 683 O O . TRP A 1 89 ? 12.654 -5.259 -3.565 1.00 95.94 89 TRP A O 1
ATOM 693 N N . LYS A 1 90 ? 11.674 -5.758 -1.607 1.00 95.19 90 LYS A N 1
ATOM 694 C CA . LYS A 1 90 ? 11.903 -7.210 -1.675 1.00 95.19 90 LYS A CA 1
ATOM 695 C C . LYS A 1 90 ? 10.620 -7.992 -1.971 1.00 95.19 90 LYS A C 1
ATOM 697 O O . LYS A 1 90 ? 10.703 -9.208 -2.134 1.00 95.19 90 LYS A O 1
ATOM 702 N N . GLY A 1 91 ? 9.467 -7.323 -2.017 1.00 94.94 91 GLY A N 1
ATOM 703 C CA . GLY A 1 91 ? 8.145 -7.916 -2.221 1.00 94.94 91 GLY A CA 1
ATOM 704 C C . GLY A 1 91 ? 7.747 -8.965 -1.181 1.00 94.94 91 GLY A C 1
ATOM 705 O O . GLY A 1 91 ? 6.936 -9.836 -1.494 1.00 94.94 91 GLY A O 1
ATOM 706 N N . ARG A 1 92 ? 8.364 -8.940 0.011 1.00 96.12 92 ARG A N 1
ATOM 707 C CA . ARG A 1 92 ? 8.120 -9.927 1.079 1.00 96.12 92 ARG A CA 1
ATOM 708 C C . ARG A 1 92 ? 6.869 -9.582 1.872 1.00 96.12 92 ARG A C 1
ATOM 710 O O . ARG A 1 92 ? 6.057 -10.452 2.146 1.00 96.12 92 ARG A O 1
ATOM 717 N N . VAL A 1 93 ? 6.692 -8.308 2.213 1.00 96.56 93 VAL A N 1
ATOM 718 C CA . VAL A 1 93 ? 5.534 -7.849 2.989 1.00 96.56 93 VAL A CA 1
ATOM 719 C C . VAL A 1 93 ? 4.261 -7.979 2.162 1.00 96.56 93 VAL A C 1
ATOM 721 O O . VAL A 1 93 ? 3.237 -8.408 2.685 1.00 96.56 93 VAL A O 1
ATOM 724 N N . TYR A 1 94 ? 4.337 -7.687 0.863 1.00 96.19 94 TYR A N 1
ATOM 725 C CA . TYR A 1 94 ? 3.234 -7.886 -0.071 1.00 96.19 94 TYR A CA 1
ATOM 726 C C . TYR A 1 94 ? 2.726 -9.335 -0.058 1.00 96.19 94 TYR A C 1
ATOM 728 O O . TYR A 1 94 ? 1.526 -9.570 0.098 1.00 96.19 94 TYR A O 1
ATOM 736 N N . SER A 1 95 ? 3.632 -10.316 -0.158 1.00 95.12 95 SER A N 1
ATOM 737 C CA . SER A 1 95 ? 3.262 -11.734 -0.084 1.00 95.12 95 SER A CA 1
ATOM 738 C C . SER A 1 95 ? 2.812 -12.162 1.311 1.00 95.12 95 SER A C 1
ATOM 740 O O . SER A 1 95 ? 1.832 -12.893 1.424 1.00 95.12 95 SER A O 1
ATOM 742 N N . ASP A 1 96 ? 3.478 -11.692 2.369 1.00 95.62 96 ASP A N 1
ATOM 743 C CA . ASP A 1 96 ? 3.177 -12.071 3.757 1.00 95.62 96 ASP A CA 1
ATOM 744 C C . ASP A 1 96 ? 1.786 -11.591 4.199 1.00 95.62 96 ASP A C 1
ATOM 746 O O . ASP A 1 96 ? 1.124 -12.242 5.006 1.00 95.62 96 ASP A O 1
ATOM 750 N N . LEU A 1 97 ? 1.316 -10.463 3.656 1.00 95.44 97 LEU A N 1
ATOM 751 C CA . LEU A 1 97 ? -0.044 -9.958 3.869 1.00 95.44 97 LEU A CA 1
ATOM 752 C C . LEU A 1 97 ? -1.095 -10.664 2.991 1.00 95.44 97 LEU A C 1
ATOM 754 O O . LEU A 1 97 ? -2.295 -10.435 3.149 1.00 95.44 97 LEU A O 1
ATOM 758 N N . GLY A 1 98 ? -0.662 -11.561 2.101 1.00 95.25 98 GLY A N 1
ATOM 759 C CA . GLY A 1 98 ? -1.527 -12.413 1.293 1.00 95.25 98 GLY A CA 1
ATOM 760 C C . GLY A 1 98 ? -2.146 -11.718 0.083 1.00 95.25 98 GLY A C 1
ATOM 761 O O . GLY A 1 98 ? -3.220 -12.140 -0.351 1.00 95.25 98 GLY A O 1
ATOM 762 N N . PHE A 1 99 ? -1.512 -10.666 -0.445 1.00 95.00 99 PHE A N 1
ATOM 763 C CA . PHE A 1 99 ? -1.956 -10.026 -1.681 1.00 95.00 99 PHE A CA 1
ATOM 764 C C . PHE A 1 99 ? -1.643 -10.900 -2.907 1.00 95.00 99 PHE A C 1
ATOM 766 O O . PHE A 1 99 ? -0.567 -11.504 -2.982 1.00 95.00 99 PHE A O 1
ATOM 773 N N . PRO A 1 100 ? -2.567 -10.986 -3.881 1.00 90.69 100 PRO A N 1
ATOM 774 C CA . PRO A 1 100 ? -2.387 -11.826 -5.054 1.00 90.69 100 PRO A CA 1
ATOM 775 C C . PRO A 1 100 ? -1.284 -11.284 -5.962 1.00 90.69 100 PRO A C 1
ATOM 777 O O . PRO A 1 100 ? -1.156 -10.082 -6.189 1.00 90.69 100 PRO A O 1
ATOM 780 N N . ALA A 1 101 ? -0.503 -12.189 -6.545 1.00 85.00 101 ALA A N 1
ATOM 781 C CA . ALA A 1 101 ? 0.465 -11.805 -7.558 1.00 85.00 101 ALA A CA 1
ATOM 782 C C . ALA A 1 101 ? -0.249 -11.319 -8.831 1.00 85.00 101 ALA A C 1
ATOM 784 O O . ALA A 1 101 ? -1.228 -11.913 -9.271 1.00 85.00 101 ALA A O 1
ATOM 785 N N . GLY A 1 102 ? 0.288 -10.275 -9.462 1.00 76.75 102 GLY A N 1
ATOM 786 C CA . GLY A 1 102 ? -0.117 -9.862 -10.809 1.00 76.75 102 GLY A CA 1
ATOM 787 C C . GLY A 1 102 ? -1.288 -8.883 -10.890 1.00 76.75 102 GLY A C 1
ATOM 788 O O . GLY A 1 102 ? -1.442 -8.275 -11.945 1.00 76.75 102 GLY A O 1
ATOM 789 N N . ALA A 1 103 ? -2.038 -8.649 -9.809 1.00 79.75 103 ALA A N 1
ATOM 790 C CA . ALA A 1 103 ? -3.077 -7.619 -9.790 1.00 79.75 103 ALA A CA 1
ATOM 791 C C . ALA A 1 103 ? -2.476 -6.216 -10.007 1.00 79.75 103 ALA A C 1
ATOM 793 O O . ALA A 1 103 ? -1.398 -5.901 -9.489 1.00 79.75 103 ALA A O 1
ATOM 794 N N . THR A 1 104 ? -3.174 -5.358 -10.759 1.00 84.81 104 THR A N 1
ATOM 795 C CA . THR A 1 104 ? -2.778 -3.946 -10.889 1.00 84.81 104 THR A CA 1
ATOM 796 C C . THR A 1 104 ? -2.928 -3.232 -9.551 1.00 84.81 104 THR A C 1
ATOM 798 O O . THR A 1 104 ? -2.023 -2.508 -9.135 1.00 84.81 104 THR A O 1
ATOM 801 N N . ILE A 1 105 ? -4.036 -3.502 -8.856 1.00 93.31 105 ILE A N 1
ATOM 802 C CA . ILE A 1 105 ? -4.310 -3.032 -7.502 1.00 93.31 105 ILE A CA 1
ATOM 803 C C . ILE A 1 105 ? -5.052 -4.115 -6.714 1.00 93.31 105 ILE A C 1
ATOM 805 O O . ILE A 1 105 ? -5.820 -4.911 -7.251 1.00 93.31 105 ILE A O 1
ATOM 809 N N . SER A 1 106 ? -4.828 -4.158 -5.413 1.00 95.31 106 SER A N 1
ATOM 810 C CA . SER A 1 106 ? -5.621 -4.914 -4.456 1.00 95.31 106 SER A CA 1
ATOM 811 C C . SER A 1 106 ? -5.913 -4.032 -3.254 1.00 95.31 106 SER A C 1
ATOM 813 O O . SER A 1 106 ? -5.052 -3.275 -2.812 1.00 95.31 106 SER A O 1
ATOM 815 N N . VAL A 1 107 ? -7.124 -4.130 -2.722 1.00 95.94 107 VAL A N 1
ATOM 816 C CA . VAL A 1 107 ? -7.536 -3.422 -1.511 1.00 95.94 107 VAL A CA 1
ATOM 817 C C . VAL A 1 107 ? -7.707 -4.460 -0.418 1.00 95.94 107 VAL A C 1
ATOM 819 O O . VAL A 1 107 ? -8.562 -5.341 -0.515 1.00 95.94 107 VAL A O 1
ATOM 822 N N . GLY A 1 108 ? -6.853 -4.389 0.596 1.00 96.75 108 GLY A N 1
ATOM 823 C CA . GLY A 1 108 ? -6.910 -5.255 1.766 1.00 96.75 108 GLY A CA 1
ATOM 824 C C . GLY A 1 108 ? -7.425 -4.500 2.978 1.00 96.75 108 GLY A C 1
ATOM 825 O O . GLY A 1 108 ? -7.006 -3.373 3.222 1.00 96.75 108 GLY A O 1
ATOM 826 N N . VAL A 1 109 ? -8.304 -5.129 3.750 1.00 96.75 109 VAL A N 1
ATOM 827 C CA . VAL A 1 109 ? -8.782 -4.614 5.034 1.00 96.75 109 VAL A CA 1
ATOM 828 C C . VAL A 1 109 ? -8.209 -5.482 6.143 1.00 96.75 109 VAL A C 1
ATOM 830 O O . VAL A 1 109 ? -8.336 -6.711 6.117 1.00 96.75 109 VAL A O 1
ATOM 833 N N . PHE A 1 110 ? -7.584 -4.831 7.115 1.00 96.94 110 PHE A N 1
ATOM 834 C CA . PHE A 1 110 ? -6.931 -5.463 8.249 1.00 96.94 110 PHE A CA 1
ATOM 835 C C . PHE A 1 110 ? -7.448 -4.861 9.551 1.00 96.94 110 PHE A C 1
ATOM 837 O O . PHE A 1 110 ? -7.731 -3.664 9.615 1.00 96.94 110 PHE A O 1
ATOM 844 N N . GLY A 1 111 ? -7.575 -5.690 10.583 1.00 95.19 111 GLY A N 1
ATOM 845 C CA . GLY A 1 111 ? -7.879 -5.215 11.928 1.00 95.19 111 GLY A CA 1
ATOM 846 C C . GLY A 1 111 ? -6.642 -4.679 12.651 1.00 95.19 111 GLY A C 1
ATOM 847 O O . GLY A 1 111 ? -5.541 -4.629 12.096 1.00 95.19 111 GLY A O 1
ATOM 848 N N . ALA A 1 112 ? -6.830 -4.273 13.907 1.00 91.44 112 ALA A N 1
ATOM 849 C CA . ALA A 1 112 ? -5.805 -3.580 14.690 1.00 91.44 112 ALA A CA 1
ATOM 850 C C . ALA A 1 112 ? -4.617 -4.479 15.105 1.00 91.44 112 ALA A C 1
ATOM 852 O O . ALA A 1 112 ? -3.532 -3.994 15.417 1.00 91.44 112 ALA A O 1
ATOM 853 N N . ALA A 1 113 ? -4.769 -5.809 15.073 1.00 90.25 113 ALA A N 1
ATOM 854 C CA . ALA A 1 113 ? -3.644 -6.734 15.260 1.00 90.25 113 ALA A CA 1
ATOM 855 C C . ALA A 1 113 ? -2.950 -7.086 13.921 1.00 90.25 113 ALA A C 1
ATOM 857 O O . ALA A 1 113 ? -1.975 -7.855 13.864 1.00 90.25 113 ALA A O 1
ATOM 858 N N . GLY A 1 114 ? -3.430 -6.504 12.818 1.00 92.38 114 GLY A N 1
ATOM 859 C CA . GLY A 1 114 ? -2.997 -6.790 11.458 1.00 92.38 114 GLY A CA 1
ATOM 860 C C . GLY A 1 114 ? -3.447 -8.162 10.960 1.00 92.38 114 GLY A C 1
ATOM 861 O O . GLY A 1 114 ? -2.792 -8.742 10.088 1.00 92.38 114 GLY A O 1
ATOM 862 N N . GLU A 1 115 ? -4.510 -8.713 11.543 1.00 94.25 115 GLU A N 1
ATOM 863 C CA . GLU A 1 115 ? -5.261 -9.836 11.005 1.00 94.25 115 GLU A CA 1
ATOM 864 C C . GLU A 1 115 ? -6.026 -9.401 9.752 1.00 94.25 115 GLU A C 1
ATOM 866 O O . GLU A 1 115 ? -6.561 -8.295 9.676 1.00 94.25 115 GLU A O 1
ATOM 871 N N . ARG A 1 116 ? -6.061 -10.265 8.739 1.00 96.00 116 ARG A N 1
ATOM 872 C CA . ARG A 1 116 ? -6.724 -9.971 7.468 1.00 96.00 116 ARG A CA 1
ATOM 873 C C . ARG A 1 116 ? -8.225 -10.221 7.590 1.00 96.00 116 ARG A C 1
ATOM 875 O O . ARG A 1 116 ? -8.629 -11.362 7.793 1.00 96.00 116 ARG A O 1
ATOM 882 N N . LEU A 1 117 ? -9.028 -9.182 7.373 1.00 95.75 117 LEU A N 1
ATOM 883 C CA . LEU A 1 117 ? -10.492 -9.265 7.332 1.00 95.75 117 LEU A CA 1
ATOM 884 C C . LEU A 1 117 ? -11.004 -9.558 5.914 1.00 95.75 117 LEU A C 1
ATOM 886 O O . LEU A 1 117 ? -11.996 -10.260 5.746 1.00 95.75 117 LEU A O 1
ATOM 890 N N . GLY A 1 118 ? -10.303 -9.072 4.885 1.00 96.56 118 GLY A N 1
ATOM 891 C CA . GLY A 1 118 ? -10.624 -9.362 3.487 1.00 96.56 118 GLY A CA 1
ATOM 892 C C . GLY A 1 118 ? -9.651 -8.712 2.508 1.00 96.56 118 GLY A C 1
ATOM 893 O O . GLY A 1 118 ? -8.978 -7.742 2.850 1.00 96.56 118 GLY A O 1
ATOM 894 N N . ILE A 1 119 ? -9.563 -9.255 1.292 1.00 96.44 119 ILE A N 1
ATOM 895 C CA . ILE A 1 119 ? -8.830 -8.661 0.166 1.00 96.44 119 ILE A CA 1
ATOM 896 C C . ILE A 1 119 ? -9.708 -8.758 -1.076 1.00 96.44 119 ILE A C 1
ATOM 898 O O . ILE A 1 119 ? -10.237 -9.827 -1.377 1.00 96.44 119 ILE A O 1
ATOM 902 N N . ILE A 1 120 ? -9.808 -7.655 -1.810 1.00 93.38 120 ILE A N 1
ATOM 903 C CA . ILE A 1 120 ? -10.347 -7.624 -3.169 1.00 93.38 120 ILE A CA 1
ATOM 904 C C . ILE A 1 120 ? -9.225 -7.265 -4.142 1.00 93.38 120 ILE A C 1
ATOM 906 O O . ILE A 1 120 ? -8.384 -6.417 -3.843 1.00 93.38 120 ILE A O 1
ATOM 910 N N . ALA A 1 121 ? -9.202 -7.917 -5.300 1.00 89.62 121 ALA A N 1
ATOM 911 C CA . ALA A 1 121 ? -8.274 -7.615 -6.383 1.00 89.62 121 ALA A CA 1
ATOM 912 C C . ALA A 1 121 ? -9.028 -6.923 -7.517 1.00 89.62 121 ALA A C 1
ATOM 914 O O . ALA A 1 121 ? -10.176 -7.266 -7.795 1.00 89.62 121 ALA A O 1
ATOM 915 N N . GLY A 1 122 ? -8.381 -5.957 -8.159 1.00 77.38 122 GLY A N 1
ATOM 916 C CA . GLY A 1 122 ? -8.936 -5.237 -9.294 1.00 77.38 122 GLY A CA 1
ATOM 917 C C . GLY A 1 122 ? -7.924 -5.094 -10.421 1.00 77.38 122 GLY A C 1
ATOM 918 O O . GLY A 1 122 ? -6.706 -5.063 -10.210 1.00 77.38 122 GLY A O 1
ATOM 919 N N . GLU A 1 123 ? -8.455 -4.968 -11.628 1.00 71.44 123 GLU A N 1
ATOM 920 C CA . GLU A 1 123 ? -7.702 -4.543 -12.799 1.00 71.44 123 GLU A CA 1
ATOM 921 C C . GLU A 1 123 ? -7.969 -3.054 -13.025 1.00 71.44 123 GLU A C 1
ATOM 923 O O . GLU A 1 123 ? -9.115 -2.609 -12.970 1.00 71.44 123 GLU A O 1
ATOM 928 N N . HIS A 1 124 ? -6.911 -2.275 -13.249 1.00 56.19 124 HIS A N 1
ATOM 929 C CA . HIS A 1 124 ? -7.047 -0.911 -13.748 1.00 56.19 124 HIS A CA 1
ATOM 930 C C . HIS A 1 124 ? -6.610 -0.925 -15.210 1.00 56.19 124 HIS A C 1
ATOM 932 O O . HIS A 1 124 ? -5.414 -0.878 -15.515 1.00 56.19 124 HIS A O 1
ATOM 938 N N . THR A 1 125 ? -7.589 -1.053 -16.103 1.00 51.50 125 THR A N 1
ATOM 939 C CA . THR A 1 125 ? -7.405 -0.886 -17.551 1.00 51.50 125 THR A CA 1
ATOM 940 C C . THR A 1 125 ? -7.013 0.549 -17.872 1.00 51.50 125 THR A C 1
ATOM 942 O O . THR A 1 125 ? -7.650 1.459 -17.295 1.00 51.50 125 THR A O 1
#

Sequence (125 aa):
MFTLDDQFGHTHRRGDVFGDGPVVILAGAQRKAPDAMQAWEHALRGRVPQGTRIVGLSDLKRLPFFVPKGMVTKGLAEQLPNVPVLCDWKGRVYSDLGFPAGATISVGVFGAAGERLGIIAGEHT